Protein AF-A0A967HDN0-F1 (afdb_monomer_lite)

Sequence (92 aa):
LLFFGIRSKCGECHIVRGFANEMFSDFEPHVLGVPQIVPTEGIQPFDGPGADEDYGLEQQTGLEEDRYKFRTQPLRNAAYQPSYMHDGAYPC

Structure (mmCIF, N/CA/C/O backbone):
data_AF-A0A967HDN0-F1
#
_entry.id   AF-A0A967HDN0-F1
#
loop_
_atom_site.group_PDB
_atom_site.id
_atom_site.type_symbol
_atom_site.label_atom_id
_atom_site.label_alt_id
_atom_site.label_comp_id
_atom_site.label_asym_id
_atom_site.label_entity_id
_atom_site.label_seq_id
_atom_site.pdbx_PDB_ins_code
_atom_site.Cartn_x
_atom_site.Cartn_y
_atom_site.Cartn_z
_atom_site.occupancy
_atom_site.B_iso_or_equiv
_atom_site.auth_seq_id
_atom_site.auth_comp_id
_atom_site.auth_asym_id
_atom_site.auth_atom_id
_atom_site.pdbx_PDB_model_num
ATOM 1 N N . LEU A 1 1 ? 7.221 9.376 -20.166 1.00 75.06 1 LEU A N 1
ATOM 2 C CA . LEU A 1 1 ? 7.361 8.638 -18.892 1.00 75.06 1 LEU A CA 1
ATOM 3 C C . LEU A 1 1 ? 5.975 8.357 -18.334 1.00 75.06 1 LEU A C 1
ATOM 5 O O . LEU A 1 1 ? 5.244 9.313 -18.122 1.00 75.06 1 LEU A O 1
ATOM 9 N N . LEU A 1 2 ? 5.608 7.086 -18.141 1.00 93.56 2 LEU A N 1
ATOM 10 C CA . LEU A 1 2 ? 4.312 6.717 -17.555 1.00 93.56 2 LEU A CA 1
ATOM 11 C C . LEU A 1 2 ? 4.338 6.878 -16.033 1.00 93.56 2 LEU A C 1
ATOM 13 O O . LEU A 1 2 ? 3.566 7.661 -15.516 1.00 93.56 2 LEU A O 1
ATOM 17 N N . PHE A 1 3 ? 5.296 6.254 -15.344 1.00 95.25 3 PHE A N 1
ATOM 18 C CA . PHE A 1 3 ? 5.363 6.193 -13.876 1.00 95.25 3 PHE A CA 1
ATOM 19 C C . PHE A 1 3 ? 5.213 7.550 -13.153 1.00 95.25 3 PHE A C 1
ATOM 21 O O . PHE A 1 3 ? 4.436 7.670 -12.210 1.00 95.25 3 PHE A O 1
ATOM 28 N N . PHE A 1 4 ? 5.908 8.589 -13.627 1.00 93.38 4 PHE A N 1
ATOM 29 C CA . PHE A 1 4 ? 5.830 9.956 -13.080 1.00 93.38 4 PHE A CA 1
ATOM 30 C C . PHE A 1 4 ? 4.840 10.865 -13.835 1.00 93.38 4 PHE A C 1
ATOM 32 O O . PHE A 1 4 ? 4.882 12.085 -13.707 1.00 93.38 4 PHE A O 1
ATOM 39 N N . GLY A 1 5 ? 3.992 10.294 -14.690 1.00 93.12 5 GLY A N 1
ATOM 40 C CA . GLY A 1 5 ? 3.008 11.022 -15.479 1.00 93.12 5 GLY A CA 1
ATOM 41 C C . GLY A 1 5 ? 1.677 11.188 -14.746 1.00 93.12 5 GLY A C 1
ATOM 42 O O . GLY A 1 5 ? 1.238 10.311 -14.006 1.00 93.12 5 GLY A O 1
ATOM 43 N N . ILE A 1 6 ? 0.972 12.281 -15.048 1.00 91.00 6 ILE A N 1
ATOM 44 C CA . ILE A 1 6 ? -0.316 12.643 -14.424 1.00 91.00 6 ILE A CA 1
ATOM 45 C C . ILE A 1 6 ? -1.452 11.634 -14.661 1.00 91.00 6 ILE A C 1
ATOM 47 O O . ILE A 1 6 ? -2.480 11.698 -13.997 1.00 91.00 6 ILE A O 1
ATOM 51 N N . ARG A 1 7 ? -1.303 10.736 -15.647 1.00 92.56 7 ARG A N 1
ATOM 52 C CA . ARG A 1 7 ? -2.341 9.759 -16.004 1.00 92.56 7 ARG A CA 1
ATOM 53 C C . ARG A 1 7 ? -2.318 8.526 -15.109 1.00 92.56 7 ARG A C 1
ATOM 55 O O . ARG A 1 7 ? -3.381 8.069 -14.720 1.00 92.56 7 ARG A O 1
ATOM 62 N N . SER A 1 8 ? -1.137 7.979 -14.820 1.00 92.81 8 SER A N 1
ATOM 63 C CA . SER A 1 8 ? -1.013 6.756 -14.015 1.00 92.81 8 SER A CA 1
ATOM 64 C C . SER A 1 8 ? -0.755 7.033 -12.539 1.00 92.81 8 SER A C 1
ATOM 66 O O . SER A 1 8 ? -0.975 6.140 -11.733 1.00 92.81 8 SER A O 1
ATOM 68 N N . LYS A 1 9 ? -0.288 8.241 -12.184 1.00 94.62 9 LYS A N 1
ATOM 69 C CA . LYS A 1 9 ? -0.166 8.730 -10.799 1.00 94.62 9 LYS A CA 1
ATOM 70 C C . LYS A 1 9 ? 0.698 7.887 -9.848 1.00 94.62 9 LYS A C 1
ATOM 72 O O . LYS A 1 9 ? 0.740 8.161 -8.658 1.00 94.62 9 LYS A O 1
ATOM 77 N N . CYS A 1 10 ? 1.455 6.913 -10.354 1.00 96.75 10 CYS A N 1
ATOM 78 C CA . CYS A 1 10 ? 2.277 6.015 -9.534 1.00 96.75 10 CYS A CA 1
ATOM 79 C C . CYS A 1 10 ? 3.253 6.799 -8.640 1.00 96.75 10 CYS A C 1
ATOM 81 O O . CYS A 1 10 ? 3.420 6.490 -7.464 1.00 96.75 10 CYS A O 1
ATOM 83 N N . GLY A 1 11 ? 3.861 7.848 -9.201 1.00 95.88 11 GLY A N 1
ATOM 84 C CA . GLY A 1 11 ? 4.788 8.731 -8.498 1.00 95.88 11 GLY A CA 1
ATOM 85 C C . GLY A 1 11 ? 4.162 9.716 -7.503 1.00 95.88 11 GLY A C 1
ATOM 86 O O . GLY A 1 11 ? 4.908 10.544 -6.988 1.00 95.88 11 GLY A O 1
ATOM 87 N N . GLU A 1 12 ? 2.847 9.678 -7.252 1.00 95.56 12 GLU A N 1
ATOM 88 C CA . GLU A 1 12 ? 2.224 10.449 -6.162 1.00 95.56 12 GLU A CA 1
ATOM 89 C C . GLU A 1 12 ? 2.574 9.839 -4.793 1.00 95.56 12 GLU A C 1
ATOM 91 O O . GLU A 1 12 ? 2.952 10.588 -3.897 1.00 95.56 12 GLU A O 1
ATOM 96 N N . CYS A 1 13 ? 2.578 8.502 -4.678 1.00 97.38 13 CYS A N 1
ATOM 97 C CA . CYS A 1 13 ? 2.945 7.784 -3.445 1.00 97.38 13 CYS A CA 1
ATOM 98 C C . CYS A 1 13 ? 4.288 7.046 -3.575 1.00 97.38 13 CYS A C 1
ATOM 100 O O . CYS A 1 13 ? 5.098 7.021 -2.653 1.00 97.38 13 CYS A O 1
ATOM 102 N N . HIS A 1 14 ? 4.614 6.486 -4.746 1.00 97.81 14 HIS A N 1
ATOM 103 C CA . HIS A 1 14 ? 5.904 5.819 -4.971 1.00 97.81 14 HIS A CA 1
ATOM 104 C C . HIS A 1 14 ? 6.998 6.815 -5.370 1.00 97.81 14 HIS A C 1
ATOM 106 O O . HIS A 1 14 ? 7.555 6.779 -6.472 1.00 97.81 14 HIS A O 1
ATOM 112 N N . ILE A 1 15 ? 7.300 7.739 -4.461 1.00 97.06 15 ILE A N 1
ATOM 113 C CA . ILE A 1 15 ? 8.242 8.831 -4.701 1.00 97.06 15 ILE A CA 1
ATOM 114 C C . ILE A 1 15 ? 9.703 8.363 -4.612 1.00 97.06 15 ILE A C 1
ATOM 116 O O . ILE A 1 15 ? 10.049 7.395 -3.936 1.00 97.06 15 ILE A O 1
ATOM 120 N N . VAL A 1 16 ? 10.585 9.090 -5.299 1.00 96.44 16 VAL A N 1
ATOM 121 C CA . VAL A 1 16 ? 12.036 8.820 -5.344 1.00 96.44 16 VAL A CA 1
ATOM 122 C C . VAL A 1 16 ? 12.880 9.968 -4.783 1.00 96.44 16 VAL A C 1
ATOM 124 O O . VAL A 1 16 ? 14.097 9.961 -4.908 1.00 96.44 16 VAL A O 1
ATOM 127 N N . ARG A 1 17 ? 12.243 10.971 -4.172 1.00 95.00 17 ARG A N 1
ATOM 128 C CA . ARG A 1 17 ? 12.861 12.240 -3.757 1.00 95.00 17 ARG A CA 1
ATOM 129 C C . ARG A 1 17 ? 12.876 12.408 -2.239 1.00 95.00 17 ARG A C 1
ATOM 131 O O . ARG A 1 17 ? 12.043 11.837 -1.543 1.00 95.00 17 ARG A O 1
ATOM 138 N N . GLY A 1 18 ? 13.760 13.271 -1.741 1.00 94.69 18 GLY A N 1
ATOM 139 C CA . GLY A 1 18 ? 13.824 13.608 -0.317 1.00 94.69 18 GLY A CA 1
ATOM 140 C C . GLY A 1 18 ? 14.160 12.391 0.544 1.00 94.69 18 GLY A C 1
ATOM 141 O O . GLY A 1 18 ? 15.030 11.601 0.182 1.00 94.69 18 GLY A O 1
ATOM 142 N N . PHE A 1 19 ? 13.448 12.225 1.661 1.00 94.62 19 PHE A N 1
ATOM 143 C CA . PHE A 1 19 ? 13.652 11.111 2.595 1.00 94.62 19 PHE A CA 1
ATOM 144 C C . PHE A 1 19 ? 13.415 9.733 1.963 1.00 94.62 19 PHE A C 1
ATOM 146 O O . PHE A 1 19 ? 13.957 8.743 2.445 1.00 94.62 19 PHE A O 1
ATOM 153 N N . ALA A 1 20 ? 12.656 9.670 0.863 1.00 94.62 20 ALA A N 1
ATOM 154 C CA . ALA A 1 20 ? 12.422 8.424 0.156 1.00 94.62 20 ALA A CA 1
ATOM 155 C C . ALA A 1 20 ? 13.693 7.857 -0.478 1.00 94.62 20 ALA A C 1
ATOM 157 O O . ALA A 1 20 ? 13.727 6.661 -0.729 1.00 94.62 20 ALA A O 1
ATOM 158 N N . ASN A 1 21 ? 14.713 8.684 -0.751 1.00 94.19 21 ASN A N 1
ATOM 159 C CA . ASN A 1 21 ? 16.023 8.266 -1.264 1.00 94.19 21 ASN A CA 1
ATOM 160 C C . ASN A 1 21 ? 15.933 7.168 -2.346 1.00 94.19 21 ASN A C 1
ATOM 162 O O . ASN A 1 21 ? 16.507 6.087 -2.218 1.00 94.19 21 ASN A O 1
ATOM 166 N N . GLU A 1 22 ? 15.121 7.420 -3.380 1.00 94.81 22 GLU A N 1
ATOM 167 C CA . GLU A 1 22 ? 14.902 6.500 -4.505 1.00 94.81 22 GLU A CA 1
ATOM 168 C C . GLU A 1 22 ? 14.362 5.111 -4.112 1.00 94.81 22 GLU A C 1
ATOM 170 O O . GLU A 1 22 ? 14.547 4.136 -4.841 1.00 94.81 22 GL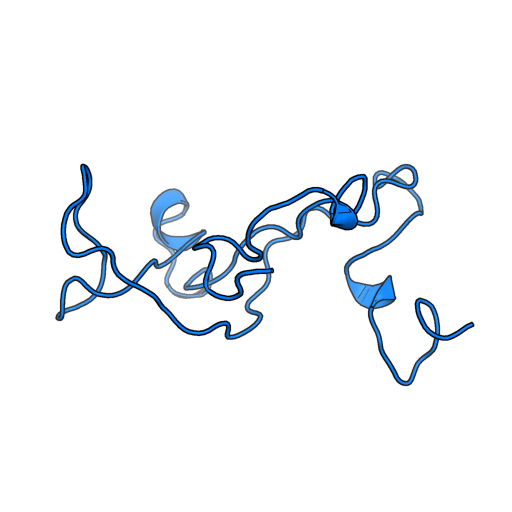U A O 1
ATOM 175 N N . MET A 1 23 ? 13.681 4.983 -2.975 1.00 97.19 23 MET A N 1
ATOM 176 C CA . MET A 1 23 ? 13.061 3.730 -2.527 1.00 97.19 23 MET A CA 1
ATOM 177 C C . MET A 1 23 ? 11.706 3.454 -3.183 1.00 97.19 23 MET A C 1
ATOM 179 O O . MET A 1 23 ? 11.175 2.359 -3.010 1.00 97.19 23 MET A O 1
ATOM 183 N N . PHE A 1 24 ? 11.172 4.392 -3.976 1.00 98.06 24 PHE A N 1
ATOM 184 C CA . PHE A 1 24 ? 9.856 4.274 -4.616 1.00 98.06 24 PHE A CA 1
ATOM 185 C C . PHE A 1 24 ? 8.748 4.055 -3.578 1.00 98.06 24 PHE A C 1
ATOM 187 O O . PHE A 1 24 ? 7.941 3.138 -3.698 1.00 98.06 24 PHE A O 1
ATOM 194 N N . SER A 1 25 ? 8.751 4.869 -2.526 1.00 98.19 25 SER A N 1
ATOM 195 C CA . SER A 1 25 ? 7.759 4.854 -1.453 1.00 98.19 25 SER A CA 1
ATOM 196 C C . SER A 1 25 ? 7.857 6.158 -0.665 1.00 98.19 25 SER A C 1
ATOM 198 O O . SER A 1 25 ? 8.955 6.610 -0.345 1.00 98.19 25 SER A O 1
ATOM 200 N N . ASP A 1 26 ? 6.712 6.754 -0.364 1.00 97.69 26 ASP A N 1
ATOM 201 C CA . ASP A 1 26 ? 6.549 7.846 0.596 1.00 97.69 26 ASP A CA 1
ATOM 202 C C . ASP A 1 26 ? 6.537 7.348 2.047 1.00 97.69 26 ASP A C 1
ATOM 204 O O . ASP A 1 26 ? 6.588 8.148 2.969 1.00 97.69 26 ASP A O 1
ATOM 208 N N . PHE A 1 27 ? 6.512 6.030 2.258 1.00 97.38 27 PHE A N 1
ATOM 209 C CA . PHE A 1 27 ? 6.376 5.386 3.562 1.00 97.38 27 PHE A CA 1
ATOM 210 C C . PHE A 1 27 ? 5.130 5.825 4.346 1.00 97.38 27 PHE A C 1
ATOM 212 O O . PHE A 1 27 ? 5.059 5.583 5.552 1.00 97.38 27 PHE A O 1
ATOM 219 N N . GLU A 1 28 ? 4.137 6.400 3.670 1.00 97.50 28 GLU A N 1
ATOM 220 C CA . GLU A 1 28 ? 2.884 6.843 4.272 1.00 97.50 28 GLU A CA 1
ATOM 221 C C . GLU A 1 28 ? 1.809 5.748 4.171 1.00 97.50 28 GLU A C 1
ATOM 223 O O . GLU A 1 28 ? 1.878 4.875 3.295 1.00 97.50 28 GLU A O 1
ATOM 228 N N . PRO A 1 29 ? 0.844 5.727 5.105 1.00 98.19 29 PRO A N 1
ATOM 229 C CA . PRO A 1 29 ? -0.244 4.762 5.114 1.00 98.19 29 PRO A CA 1
ATOM 230 C C . PRO A 1 29 ? -1.403 5.233 4.216 1.00 98.19 29 PRO A C 1
ATOM 232 O O . PRO A 1 29 ? -1.915 6.339 4.381 1.00 98.19 29 PRO A O 1
ATOM 235 N N . HIS A 1 30 ? -1.853 4.380 3.291 1.00 98.06 30 HIS A N 1
ATOM 236 C CA . HIS A 1 30 ? -2.922 4.695 2.331 1.00 98.06 30 HIS A CA 1
ATOM 237 C C . HIS A 1 30 ? -3.949 3.568 2.219 1.00 98.06 30 HIS A C 1
ATOM 239 O O . HIS A 1 30 ? -3.615 2.397 2.403 1.00 98.06 30 HIS A O 1
ATOM 245 N N . VAL A 1 31 ? -5.184 3.918 1.847 1.00 97.81 31 VAL A N 1
ATOM 246 C CA . VAL A 1 31 ? -6.237 2.953 1.492 1.00 97.81 31 VAL A CA 1
ATOM 247 C C . VAL A 1 31 ? -6.252 2.765 -0.025 1.00 97.81 31 VAL A C 1
ATOM 249 O O . VAL A 1 31 ? -6.667 3.661 -0.760 1.00 97.81 31 VAL A O 1
ATOM 252 N N . LEU A 1 32 ? -5.804 1.600 -0.502 1.00 96.06 32 LEU A N 1
ATOM 253 C CA . LEU A 1 32 ? -5.805 1.262 -1.936 1.00 96.06 32 LEU A CA 1
ATOM 254 C C . LEU A 1 32 ? -7.057 0.477 -2.373 1.00 96.06 32 LEU A C 1
ATOM 256 O O . LEU A 1 32 ? -7.359 0.429 -3.562 1.00 96.06 32 LEU A O 1
ATOM 260 N N . GLY A 1 33 ? -7.789 -0.125 -1.426 1.00 95.62 33 GLY A N 1
ATOM 261 C CA . GLY A 1 33 ? -8.997 -0.911 -1.714 1.00 95.62 33 GLY A CA 1
ATOM 262 C C . GLY A 1 33 ? -8.718 -2.253 -2.398 1.00 95.62 33 GLY A C 1
ATOM 263 O O . GLY A 1 33 ? -9.473 -2.666 -3.276 1.00 95.62 33 GLY A O 1
ATOM 264 N N . VAL A 1 34 ? -7.616 -2.915 -2.036 1.00 95.81 34 VAL A N 1
ATOM 265 C CA . VAL A 1 34 ? -7.318 -4.278 -2.507 1.00 95.81 34 VAL A CA 1
ATOM 266 C C . VAL A 1 34 ? -8.334 -5.275 -1.925 1.00 95.81 34 VAL A C 1
ATOM 268 O O . VAL A 1 34 ? -8.849 -5.024 -0.831 1.00 95.81 34 VAL A O 1
ATOM 271 N N . PRO A 1 35 ? -8.659 -6.380 -2.626 1.00 94.56 35 PRO A N 1
ATOM 272 C CA . PRO A 1 35 ? -9.554 -7.405 -2.094 1.00 94.56 35 PRO A CA 1
ATOM 273 C C . PRO A 1 35 ? -9.041 -7.921 -0.754 1.00 94.56 35 PRO A C 1
ATOM 275 O O . PRO A 1 35 ? -7.864 -8.226 -0.661 1.00 94.56 35 PRO A O 1
ATOM 278 N N . GLN A 1 36 ? -9.913 -8.047 0.243 1.00 91.12 36 GLN A N 1
ATOM 279 C CA . GLN A 1 36 ? -9.565 -8.712 1.496 1.00 91.12 36 GLN A CA 1
ATOM 280 C C . GLN A 1 36 ? -9.556 -10.223 1.264 1.00 91.12 36 GLN A C 1
ATOM 282 O O . GLN A 1 36 ? -10.549 -10.787 0.792 1.00 91.12 36 GLN A O 1
ATOM 287 N N . ILE A 1 37 ? -8.439 -10.877 1.576 1.00 89.62 37 ILE A N 1
ATOM 288 C CA . ILE A 1 37 ? -8.364 -12.336 1.624 1.00 89.62 37 ILE A CA 1
ATOM 289 C C . ILE A 1 37 ? -8.058 -12.798 3.039 1.00 89.62 37 ILE A C 1
ATOM 291 O O . ILE A 1 37 ? -7.172 -12.282 3.713 1.00 89.62 37 ILE A O 1
ATOM 295 N N . VAL A 1 38 ? -8.802 -13.810 3.471 1.00 85.81 38 VAL A N 1
ATOM 296 C CA . VAL A 1 38 ? -8.722 -14.343 4.827 1.00 85.81 38 VAL A CA 1
ATOM 297 C C . VAL A 1 38 ? -8.310 -15.802 4.716 1.00 85.81 38 VAL A C 1
ATOM 299 O O . VAL A 1 38 ? -9.032 -16.599 4.105 1.00 85.81 38 VAL A O 1
ATOM 302 N N . PRO A 1 39 ? -7.136 -16.182 5.239 1.00 80.88 39 PRO A N 1
ATOM 303 C CA . PRO A 1 39 ? -6.726 -17.568 5.269 1.00 80.88 39 PRO A CA 1
ATOM 304 C C . PRO A 1 39 ? -7.648 -18.359 6.199 1.00 80.88 39 PRO A C 1
ATOM 306 O O . PRO A 1 39 ? -8.071 -17.891 7.253 1.00 80.88 39 PRO A O 1
ATOM 309 N N . THR A 1 40 ? -7.929 -19.603 5.820 1.00 77.88 40 THR A N 1
ATOM 310 C CA . THR A 1 40 ? -8.763 -20.512 6.620 1.00 77.88 40 THR A CA 1
ATOM 311 C C . THR A 1 40 ? -8.095 -20.942 7.926 1.00 77.88 40 THR A C 1
ATOM 313 O O . THR A 1 40 ? -8.771 -21.454 8.812 1.00 77.88 40 THR A O 1
ATOM 316 N N . GLU A 1 41 ? -6.779 -20.750 8.045 1.00 74.19 41 GLU A N 1
ATOM 317 C CA . GLU A 1 41 ? -6.002 -20.986 9.259 1.00 74.19 41 GLU A CA 1
ATOM 318 C C . GLU A 1 41 ? -5.050 -19.809 9.507 1.00 74.19 41 GLU A C 1
ATOM 320 O O . GLU A 1 41 ? -4.392 -19.324 8.587 1.00 74.19 41 GLU A O 1
ATOM 325 N N . GLY A 1 42 ? -4.958 -19.353 10.757 1.00 71.12 42 GLY A N 1
ATOM 326 C CA . GLY A 1 42 ? -4.144 -18.203 11.139 1.00 71.12 42 GLY A CA 1
ATOM 327 C C . GLY A 1 42 ? -3.796 -18.212 12.625 1.00 71.12 42 GLY A C 1
ATOM 328 O O . GLY A 1 42 ? -4.430 -18.893 13.427 1.00 71.12 42 GLY A O 1
ATOM 329 N N . ILE A 1 43 ? -2.750 -17.467 12.987 1.00 73.75 43 ILE A N 1
ATOM 330 C CA . ILE A 1 43 ? -2.254 -17.358 14.373 1.00 73.75 43 ILE A CA 1
ATOM 331 C C . ILE A 1 43 ? -2.915 -16.189 15.121 1.00 73.75 43 ILE A C 1
ATOM 333 O O . ILE A 1 43 ? -2.817 -16.103 16.342 1.00 73.75 43 ILE A O 1
ATOM 337 N N . GLN A 1 44 ? -3.565 -15.283 14.388 1.00 78.38 44 GLN A N 1
ATOM 338 C CA . GLN A 1 44 ? -4.293 -14.134 14.914 1.00 78.38 44 GLN A CA 1
ATOM 339 C C . GLN A 1 44 ? -5.703 -14.113 14.317 1.00 78.38 44 GLN A C 1
ATOM 341 O O . GLN A 1 44 ? -5.852 -14.454 13.139 1.00 78.38 44 GLN A O 1
ATOM 346 N N . PRO A 1 45 ? -6.728 -13.753 15.108 1.00 83.44 45 PRO A N 1
ATOM 347 C CA . PRO A 1 45 ? -8.051 -13.490 14.567 1.00 83.44 45 PRO A CA 1
ATOM 348 C C . PRO A 1 45 ? -8.002 -12.242 13.682 1.00 83.44 45 PRO A C 1
ATOM 350 O O . PRO A 1 45 ? -7.317 -11.275 14.011 1.00 83.44 45 PRO A O 1
ATOM 353 N N . PHE A 1 46 ? -8.735 -12.284 12.575 1.00 91.25 46 PHE A N 1
ATOM 354 C CA . PHE A 1 46 ? -9.015 -11.103 11.767 1.00 91.25 46 PHE A CA 1
ATOM 355 C C . PHE A 1 46 ? -10.052 -10.223 12.478 1.00 91.25 46 PHE A C 1
ATOM 357 O O . PHE A 1 46 ? -10.797 -10.684 13.351 1.00 91.25 46 PHE A O 1
ATOM 364 N N . ASP A 1 47 ? -10.073 -8.951 12.110 1.00 92.62 47 ASP A N 1
ATOM 365 C CA . ASP A 1 47 ? -10.987 -7.944 12.618 1.00 92.62 47 ASP A CA 1
ATOM 366 C C . ASP A 1 47 ? -12.385 -8.070 11.991 1.00 92.62 47 ASP A C 1
ATOM 368 O O . ASP A 1 47 ? -12.669 -8.931 11.154 1.00 92.62 47 ASP A O 1
ATOM 372 N N . GLY A 1 48 ? -13.273 -7.167 12.405 1.00 91.62 48 GLY A N 1
ATOM 373 C CA . GLY A 1 48 ? -14.624 -7.077 11.872 1.00 91.62 48 GLY A CA 1
ATOM 374 C C . GLY A 1 48 ? -15.614 -8.039 12.535 1.00 91.62 48 GLY A C 1
ATOM 375 O O . GLY A 1 48 ? -15.230 -9.003 13.202 1.00 91.62 48 GLY A O 1
ATOM 376 N N . PRO A 1 49 ? -16.929 -7.803 12.379 1.00 91.06 49 PRO A N 1
ATOM 377 C CA . PRO A 1 49 ? -17.957 -8.705 12.901 1.00 91.06 49 PRO A CA 1
ATOM 378 C C . PRO A 1 49 ? -17.879 -10.125 12.320 1.00 91.06 49 PRO A C 1
ATOM 380 O O . PRO A 1 49 ? -18.338 -11.067 12.966 1.00 91.06 49 PRO A O 1
ATOM 383 N N . GLY A 1 50 ? -17.340 -10.264 11.103 1.00 89.62 50 GLY A N 1
ATOM 384 C CA . GLY A 1 50 ? -17.156 -11.537 10.407 1.00 89.62 50 GLY A CA 1
ATOM 385 C C . GLY A 1 50 ? -15.842 -12.252 10.725 1.00 89.62 50 GLY A C 1
ATOM 386 O O . GLY A 1 50 ? -15.701 -13.409 10.332 1.00 89.62 50 GLY A O 1
ATOM 387 N N . ALA A 1 51 ? -14.924 -11.607 11.461 1.00 90.31 51 ALA A N 1
ATOM 388 C CA . ALA A 1 51 ? -13.539 -12.053 11.622 1.00 90.31 51 ALA A CA 1
ATOM 389 C C . ALA A 1 51 ? -12.878 -12.335 10.260 1.00 90.31 51 ALA A C 1
ATOM 391 O O . ALA A 1 51 ? -12.277 -13.391 10.048 1.00 90.31 51 ALA A O 1
ATOM 392 N N . ASP A 1 52 ? -13.060 -11.402 9.325 1.00 91.06 52 ASP A N 1
ATOM 393 C CA . ASP A 1 52 ? -12.684 -11.522 7.919 1.00 91.06 52 ASP A CA 1
ATOM 394 C C . ASP A 1 52 ? -12.036 -10.249 7.340 1.00 91.06 52 ASP A C 1
ATOM 396 O O . ASP A 1 52 ? -11.914 -10.099 6.124 1.00 91.06 52 ASP A O 1
ATOM 400 N N . GLU A 1 53 ? -11.582 -9.341 8.205 1.00 93.56 53 GLU A N 1
ATOM 401 C CA . GLU A 1 53 ? -11.000 -8.056 7.815 1.00 93.56 53 GLU A CA 1
ATOM 402 C C . GLU A 1 53 ? -9.617 -7.839 8.441 1.00 93.56 53 GLU A C 1
ATOM 404 O O . GLU A 1 53 ? -9.376 -8.225 9.580 1.00 93.56 53 GLU A O 1
ATOM 409 N N . ASP A 1 54 ? -8.698 -7.200 7.721 1.00 94.25 54 ASP A N 1
ATOM 410 C CA . ASP A 1 54 ? -7.478 -6.630 8.301 1.00 94.25 54 ASP A CA 1
ATOM 411 C C . ASP A 1 54 ? -7.640 -5.105 8.372 1.00 94.25 54 ASP A C 1
ATOM 413 O O . ASP A 1 54 ? -7.591 -4.409 7.351 1.00 94.25 54 ASP A O 1
ATOM 417 N N . TYR A 1 55 ? -7.859 -4.559 9.574 1.00 96.06 55 TYR A N 1
ATOM 418 C CA . TYR A 1 55 ? -8.016 -3.113 9.753 1.00 96.06 55 TYR A CA 1
ATOM 419 C C . TYR A 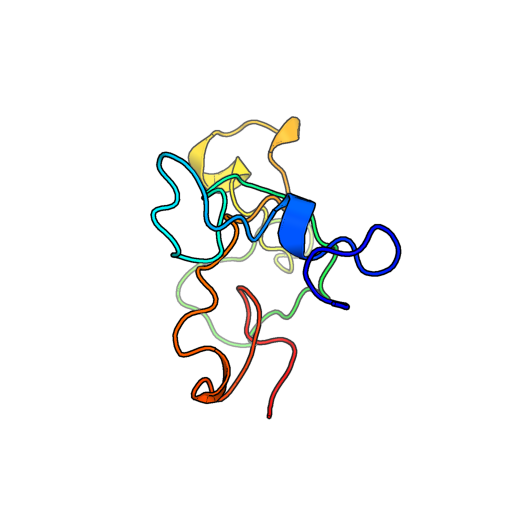1 55 ? -6.715 -2.320 9.533 1.00 96.06 55 TYR A C 1
ATOM 421 O O . TYR A 1 55 ? -6.756 -1.086 9.484 1.00 96.06 55 TYR A O 1
ATOM 429 N N . GLY A 1 56 ? -5.568 -2.977 9.344 1.00 95.81 56 GLY A N 1
ATOM 430 C CA . GLY A 1 56 ? -4.306 -2.326 9.013 1.00 95.81 56 GLY A CA 1
ATOM 431 C C . GLY A 1 56 ? -3.821 -1.395 10.124 1.00 95.81 56 GLY A C 1
ATOM 432 O O . GLY A 1 56 ? -3.685 -1.798 11.279 1.00 95.81 56 GLY A O 1
ATOM 433 N N . LEU A 1 57 ? -3.528 -0.133 9.792 1.00 97.94 57 LEU A N 1
ATOM 434 C CA . LEU A 1 57 ? -2.969 0.832 10.749 1.00 97.94 57 LEU A CA 1
ATOM 435 C C . LEU A 1 57 ? -3.847 1.050 11.998 1.00 97.94 57 LEU A C 1
ATOM 437 O O . LEU A 1 57 ? -3.296 1.267 13.079 1.00 97.94 57 LEU A O 1
ATOM 441 N N . GLU A 1 58 ? -5.174 0.933 11.893 1.00 98.00 58 GLU A N 1
ATOM 442 C CA . GLU A 1 58 ? -6.075 1.044 13.053 1.00 98.00 58 GLU A CA 1
ATOM 443 C C . GLU A 1 58 ? -5.741 0.026 14.153 1.00 98.00 58 GLU A C 1
ATOM 445 O O . GLU A 1 58 ? -5.860 0.358 15.329 1.00 98.00 58 GLU A O 1
ATOM 450 N N . GLN A 1 59 ? -5.237 -1.171 13.830 1.00 94.94 59 GLN A N 1
ATOM 451 C CA . GLN A 1 59 ? -4.825 -2.150 14.849 1.00 94.94 59 GLN A CA 1
ATOM 452 C C . GLN A 1 59 ? -3.713 -1.612 15.766 1.00 94.94 59 GLN A C 1
ATOM 454 O O . GLN A 1 59 ? -3.554 -2.063 16.901 1.00 94.94 59 GLN A O 1
ATOM 459 N N . GLN A 1 60 ? -2.923 -0.653 15.275 1.00 95.88 60 GLN A N 1
ATOM 460 C CA . GLN A 1 60 ? -1.837 -0.021 16.021 1.00 95.88 60 GLN A CA 1
ATOM 461 C C . GLN A 1 60 ? -2.280 1.272 16.706 1.00 95.88 60 GLN A C 1
ATOM 463 O O . GLN A 1 60 ? -1.824 1.559 17.814 1.00 95.88 60 GLN A O 1
ATOM 468 N N . THR A 1 61 ? -3.126 2.071 16.052 1.00 97.81 61 THR A N 1
ATOM 469 C CA . THR A 1 61 ? -3.518 3.401 16.544 1.00 97.81 61 THR A CA 1
ATOM 470 C C . THR A 1 61 ? -4.794 3.381 17.383 1.00 97.81 61 THR A C 1
ATOM 472 O O . THR A 1 61 ? -4.967 4.234 18.251 1.00 97.81 61 THR A O 1
ATOM 475 N N . GLY A 1 62 ? -5.679 2.412 17.148 1.00 97.06 62 GLY A N 1
ATOM 476 C CA . GLY A 1 62 ? -7.026 2.342 17.710 1.00 97.06 62 GLY A CA 1
ATOM 477 C C . GLY A 1 62 ? -7.991 3.388 17.141 1.00 97.06 62 GLY A C 1
ATOM 478 O O . GLY A 1 62 ? -9.057 3.597 17.719 1.00 97.06 62 GLY A O 1
ATOM 479 N N . LEU A 1 63 ? -7.616 4.082 16.060 1.00 98.31 63 LEU A N 1
ATOM 480 C CA . LEU A 1 63 ? -8.417 5.138 15.448 1.00 98.31 63 LEU A CA 1
ATOM 481 C C . LEU A 1 63 ? -9.112 4.622 14.185 1.00 98.31 63 LEU A C 1
ATOM 483 O O . LEU A 1 63 ? -8.455 4.204 13.236 1.00 98.31 63 LEU A O 1
ATOM 487 N N . GLU A 1 64 ? -10.440 4.730 14.139 1.00 97.75 64 GLU A N 1
ATOM 488 C CA . GLU A 1 64 ? -11.253 4.290 12.992 1.00 97.75 64 GLU A CA 1
ATOM 489 C C . GLU A 1 64 ? -10.878 5.017 11.685 1.00 97.75 64 GLU A C 1
ATOM 491 O O . GLU A 1 64 ? -10.982 4.465 10.594 1.00 97.75 64 GLU A O 1
ATOM 496 N N . GLU A 1 65 ? -10.369 6.249 11.767 1.00 98.00 65 GLU A N 1
ATOM 497 C CA . GLU A 1 65 ? -9.896 7.004 10.598 1.00 98.00 65 GLU A CA 1
ATOM 498 C C . GLU A 1 65 ? -8.642 6.413 9.934 1.00 98.00 65 GLU A C 1
ATOM 500 O O . GLU A 1 65 ? -8.305 6.812 8.816 1.00 98.00 65 GLU A O 1
ATOM 505 N N . ASP A 1 66 ? -7.950 5.484 10.600 1.00 98.44 66 ASP A N 1
ATOM 506 C CA . ASP A 1 66 ? -6.791 4.754 10.082 1.00 98.44 66 ASP A CA 1
ATOM 507 C C . ASP A 1 66 ? -7.134 3.385 9.492 1.00 98.44 66 ASP A C 1
ATOM 509 O O . ASP A 1 66 ? -6.246 2.703 8.965 1.00 98.44 66 ASP A O 1
ATOM 513 N N . ARG A 1 67 ? -8.413 3.003 9.523 1.00 97.88 67 ARG A N 1
ATOM 514 C CA . ARG A 1 67 ? -8.876 1.714 9.022 1.00 97.88 67 ARG A CA 1
ATOM 515 C C . ARG A 1 67 ? -8.463 1.477 7.573 1.00 97.88 67 ARG A C 1
ATOM 517 O O . ARG A 1 67 ? -8.607 2.346 6.711 1.00 97.88 67 ARG A O 1
ATOM 524 N N . TYR A 1 68 ? -7.969 0.270 7.311 1.00 97.44 68 TYR A N 1
ATOM 525 C CA . TYR A 1 68 ? -7.514 -0.227 6.007 1.00 97.44 68 TYR A CA 1
ATOM 526 C C . TYR A 1 68 ? -6.354 0.556 5.386 1.00 97.44 68 TYR A C 1
ATOM 528 O O . TYR A 1 68 ? -6.066 0.397 4.193 1.00 97.44 68 TYR A O 1
ATOM 536 N N . LYS A 1 69 ? -5.681 1.421 6.155 1.00 98.38 69 LYS A N 1
ATOM 537 C CA . LYS A 1 69 ? -4.463 2.057 5.671 1.00 98.38 69 LYS A CA 1
ATOM 538 C C . LYS A 1 69 ? -3.286 1.113 5.851 1.00 98.38 69 LYS A C 1
ATOM 540 O O . LYS A 1 69 ? -3.000 0.654 6.956 1.00 98.38 69 LYS A O 1
ATOM 545 N N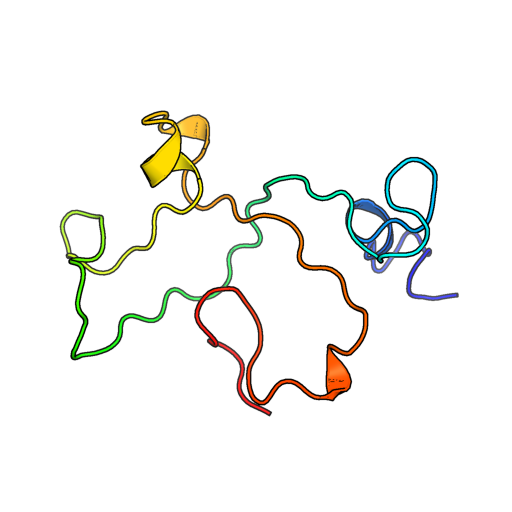 . PHE A 1 70 ? -2.539 0.918 4.772 1.00 98.12 70 PHE A N 1
ATOM 546 C CA . PHE A 1 70 ? -1.286 0.174 4.780 1.00 98.12 70 PHE A CA 1
ATOM 547 C C . PHE A 1 70 ? -0.170 1.047 4.232 1.00 98.12 70 PHE A C 1
ATOM 549 O O . PHE A 1 70 ? -0.366 1.846 3.316 1.00 98.12 70 PHE A O 1
ATOM 556 N N . ARG A 1 71 ? 1.023 0.899 4.805 1.00 97.88 71 ARG A N 1
ATOM 557 C CA . ARG A 1 71 ? 2.197 1.662 4.384 1.00 97.88 71 ARG A CA 1
ATOM 558 C C . ARG A 1 71 ? 2.553 1.346 2.931 1.00 97.88 71 ARG A C 1
ATOM 560 O O . ARG A 1 71 ? 2.714 0.175 2.585 1.00 97.88 71 ARG A O 1
ATOM 567 N N . THR A 1 72 ? 2.813 2.371 2.118 1.00 98.06 72 THR A N 1
ATOM 568 C CA . THR A 1 72 ? 3.357 2.200 0.763 1.00 98.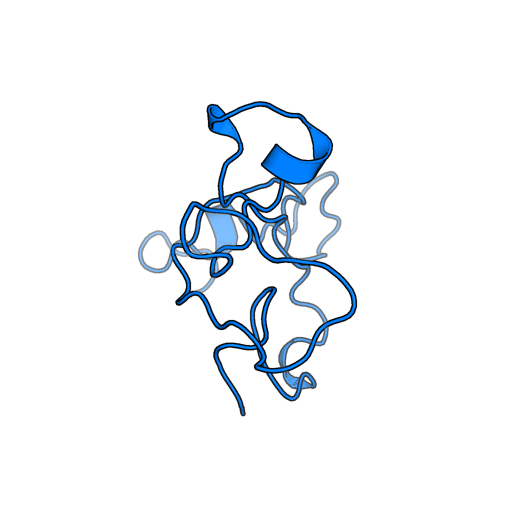06 72 THR A CA 1
ATOM 569 C C . THR A 1 72 ? 4.635 1.357 0.802 1.00 98.06 72 THR A C 1
ATOM 571 O O . THR A 1 72 ? 5.659 1.754 1.373 1.00 98.06 72 THR A O 1
ATOM 574 N N . GLN A 1 73 ? 4.618 0.175 0.192 1.00 97.19 73 GLN A N 1
ATOM 575 C CA . GLN A 1 73 ? 5.806 -0.676 0.110 1.00 97.19 73 GLN A CA 1
ATOM 576 C C . GLN A 1 73 ? 6.827 -0.123 -0.908 1.00 97.19 73 GLN A C 1
ATOM 578 O O . GLN A 1 73 ? 6.433 0.309 -1.994 1.00 97.19 73 GLN A O 1
ATOM 583 N N . PRO A 1 74 ? 8.139 -0.128 -0.598 1.00 97.56 74 PRO A N 1
ATOM 584 C CA . PRO A 1 74 ? 9.183 0.138 -1.585 1.00 97.56 74 PRO A CA 1
ATOM 585 C C . PRO A 1 74 ? 9.094 -0.822 -2.777 1.00 97.56 74 PRO A C 1
ATOM 587 O O . PRO A 1 74 ? 8.949 -2.025 -2.586 1.00 97.56 74 PRO A O 1
ATOM 590 N N . LEU A 1 75 ? 9.242 -0.312 -4.004 1.00 97.88 75 LEU A N 1
ATOM 591 C CA . LEU A 1 75 ? 9.113 -1.133 -5.225 1.00 97.88 75 LEU A CA 1
ATOM 592 C C . LEU A 1 75 ? 10.420 -1.792 -5.688 1.00 97.88 75 LEU A C 1
ATOM 594 O O . LEU A 1 75 ? 10.444 -2.516 -6.688 1.00 97.88 75 LEU A O 1
ATOM 598 N N . ARG A 1 76 ? 11.533 -1.561 -4.985 1.00 96.88 76 ARG A N 1
ATOM 599 C CA . ARG A 1 76 ? 12.791 -2.261 -5.274 1.00 96.88 76 ARG A CA 1
ATOM 600 C C . ARG A 1 76 ? 12.589 -3.762 -5.038 1.00 96.88 76 ARG A C 1
ATOM 602 O O . ARG A 1 76 ? 12.175 -4.162 -3.960 1.00 96.88 76 ARG A O 1
ATOM 609 N N . ASN A 1 77 ? 12.910 -4.571 -6.050 1.00 96.69 77 ASN A N 1
ATOM 610 C CA . ASN A 1 77 ? 12.709 -6.028 -6.100 1.00 96.69 77 ASN A CA 1
ATOM 611 C C . ASN A 1 77 ? 11.253 -6.522 -6.207 1.00 96.69 77 ASN A C 1
ATOM 613 O O . ASN A 1 77 ? 11.042 -7.729 -6.121 1.00 96.69 77 ASN A O 1
ATOM 617 N N . ALA A 1 78 ? 10.269 -5.654 -6.482 1.00 96.12 78 ALA A N 1
ATOM 618 C CA . ALA A 1 78 ? 8.867 -6.075 -6.626 1.00 96.12 78 ALA A CA 1
ATOM 619 C C . ALA A 1 78 ? 8.673 -7.199 -7.671 1.00 96.12 78 ALA A C 1
ATOM 621 O O . ALA A 1 78 ? 7.875 -8.108 -7.481 1.00 96.12 78 ALA A O 1
ATOM 622 N N . ALA A 1 79 ? 9.460 -7.207 -8.750 1.00 96.38 79 ALA A N 1
ATOM 623 C CA . ALA A 1 79 ? 9.379 -8.236 -9.793 1.00 96.38 79 ALA A CA 1
ATOM 624 C C . ALA A 1 79 ? 9.768 -9.663 -9.337 1.00 96.38 79 ALA A C 1
ATOM 626 O O . ALA A 1 79 ? 9.557 -10.605 -10.091 1.00 96.38 79 ALA A O 1
ATOM 627 N N . TYR A 1 80 ? 10.347 -9.832 -8.142 1.00 96.00 80 TYR A N 1
ATOM 628 C CA . TYR A 1 80 ? 10.779 -11.133 -7.611 1.00 96.00 80 TYR A CA 1
ATOM 629 C C . TYR A 1 80 ? 9.858 -11.682 -6.512 1.00 96.00 80 TYR A C 1
ATOM 631 O O . TYR A 1 80 ? 10.183 -12.692 -5.888 1.00 96.00 80 TYR A O 1
ATOM 639 N N . GLN A 1 81 ? 8.735 -11.016 -6.241 1.00 95.12 81 GLN A N 1
ATOM 640 C CA . GLN A 1 81 ? 7.752 -11.476 -5.264 1.00 95.12 81 GLN A CA 1
ATOM 641 C C . GLN A 1 81 ? 6.795 -12.499 -5.912 1.00 95.12 81 GLN A C 1
ATOM 643 O O . GLN A 1 81 ? 6.413 -12.314 -7.067 1.00 95.12 81 GLN A O 1
ATOM 648 N N . PRO A 1 82 ? 6.405 -13.579 -5.208 1.00 96.31 82 PRO A N 1
ATOM 649 C CA . PRO A 1 82 ? 5.454 -14.569 -5.730 1.00 96.31 82 PRO A CA 1
ATOM 650 C C . PRO A 1 82 ? 3.995 -14.085 -5.689 1.00 96.31 82 PRO A C 1
ATOM 652 O O . PRO A 1 82 ? 3.144 -14.627 -6.391 1.00 96.31 82 PRO A O 1
ATOM 655 N N . SER A 1 83 ? 3.707 -13.088 -4.853 1.00 95.94 83 SER A N 1
ATOM 656 C CA . SER A 1 83 ? 2.409 -12.436 -4.719 1.00 95.94 83 SER A CA 1
ATOM 657 C C . SER A 1 83 ? 2.588 -10.969 -4.317 1.00 95.94 83 SER A C 1
ATOM 659 O O . SER A 1 83 ? 3.663 -10.569 -3.861 1.00 95.94 83 SER A O 1
ATOM 661 N N . TYR A 1 84 ? 1.540 -10.163 -4.493 1.00 96.56 84 TYR A N 1
ATOM 662 C CA . TYR A 1 84 ? 1.550 -8.723 -4.228 1.00 96.56 84 TYR A CA 1
ATOM 663 C C . TYR A 1 84 ? 0.482 -8.296 -3.221 1.00 96.56 84 TYR A C 1
ATOM 665 O O . TYR A 1 84 ? -0.537 -8.963 -3.061 1.00 96.56 84 TYR A O 1
ATOM 673 N N . MET A 1 85 ? 0.690 -7.095 -2.666 1.00 96.44 85 MET A N 1
ATOM 674 C CA . MET A 1 85 ? -0.105 -6.446 -1.609 1.00 96.44 85 MET A CA 1
ATOM 675 C C . MET A 1 85 ? 0.132 -7.049 -0.220 1.00 96.44 85 MET A C 1
ATOM 677 O O . MET A 1 85 ? 0.917 -7.982 -0.077 1.00 96.44 85 MET A O 1
ATOM 681 N N . HIS A 1 86 ? -0.462 -6.442 0.813 1.00 94.81 86 HIS A N 1
ATOM 682 C CA . HIS A 1 86 ? -0.225 -6.814 2.216 1.00 94.81 86 HIS A CA 1
ATOM 683 C C . HIS A 1 86 ? -0.617 -8.265 2.539 1.00 94.81 86 HIS A C 1
ATOM 685 O O . HIS A 1 86 ? 0.006 -8.898 3.385 1.00 94.81 86 HIS A O 1
ATOM 691 N N . ASP A 1 87 ? -1.604 -8.780 1.818 1.00 93.31 87 ASP A N 1
ATOM 692 C CA . ASP A 1 87 ? -2.235 -10.079 2.013 1.00 93.31 87 ASP A CA 1
ATOM 693 C C . ASP A 1 87 ? -1.837 -11.108 0.944 1.00 93.31 87 ASP A C 1
ATOM 695 O O . ASP A 1 87 ? -2.059 -12.303 1.115 1.00 93.31 87 ASP A O 1
ATOM 699 N N . GLY A 1 88 ? -1.205 -10.674 -0.152 1.00 94.25 88 GLY A N 1
ATOM 700 C CA . GLY A 1 88 ? -0.859 -11.548 -1.268 1.00 94.25 88 GLY A CA 1
ATOM 701 C C . GLY A 1 88 ? -2.018 -11.819 -2.233 1.00 94.25 88 GLY A C 1
ATOM 702 O O . GLY A 1 88 ? -1.951 -12.806 -2.966 1.00 94.25 88 GLY A O 1
ATOM 703 N N . ALA A 1 89 ? -3.055 -10.971 -2.268 1.00 95.00 89 ALA A N 1
ATOM 704 C CA . ALA A 1 89 ? -4.260 -11.165 -3.087 1.00 95.00 89 ALA A CA 1
ATOM 705 C C . ALA A 1 89 ? -3.999 -11.345 -4.596 1.00 95.00 89 ALA A C 1
ATOM 707 O O . ALA A 1 89 ? -4.841 -11.894 -5.311 1.00 95.00 89 ALA A O 1
ATOM 708 N N . TYR A 1 90 ? -2.843 -10.900 -5.095 1.00 95.94 90 TYR A N 1
ATOM 709 C CA . TYR A 1 90 ? -2.462 -11.035 -6.500 1.00 95.94 90 TYR 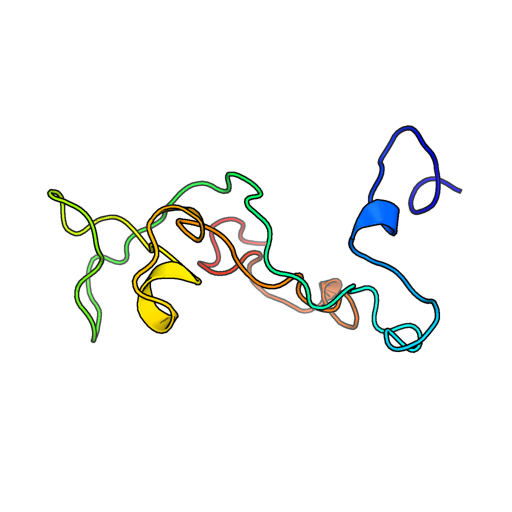A CA 1
ATOM 710 C C . TYR A 1 90 ? -1.242 -11.952 -6.655 1.00 95.94 90 TYR A C 1
ATOM 712 O O . TYR A 1 90 ? -0.124 -11.492 -6.413 1.00 95.94 90 TYR A O 1
ATOM 720 N N . PRO A 1 91 ? -1.422 -13.222 -7.055 1.00 94.19 91 PRO A N 1
ATOM 721 C CA . PRO A 1 91 ? -0.317 -14.126 -7.372 1.00 94.19 91 PRO A CA 1
ATOM 722 C C . PRO A 1 91 ? 0.280 -13.857 -8.767 1.00 94.19 91 PRO A C 1
ATOM 724 O O . PRO A 1 91 ? -0.416 -13.363 -9.659 1.00 94.19 91 PRO A O 1
ATOM 727 N N . CYS A 1 92 ? 1.561 -14.204 -8.937 1.00 79.81 92 CYS A N 1
ATOM 728 C CA . CYS A 1 92 ? 2.286 -14.209 -10.217 1.00 79.81 92 CYS A CA 1
ATOM 729 C C . CYS A 1 92 ? 1.983 -15.439 -11.084 1.00 79.81 92 CYS A C 1
ATOM 731 O O . CYS A 1 92 ? 1.849 -16.549 -10.519 1.00 79.81 92 CYS A O 1
#

pLDDT: mean 93.65, std 6.05, range [71.12, 98.44]

Secondary structure (DSSP, 8-state):
--TTSTTT-HHHHS--SGGGTTSS----EE---PPP---SS-SS--BTTTT-B--BTHHHH--GGGTTBEE----TTGGG-SEESSS--EE-

Radius of gyration: 15.03 Å; chains: 1; bounding box: 34×35×37 Å

Foldseek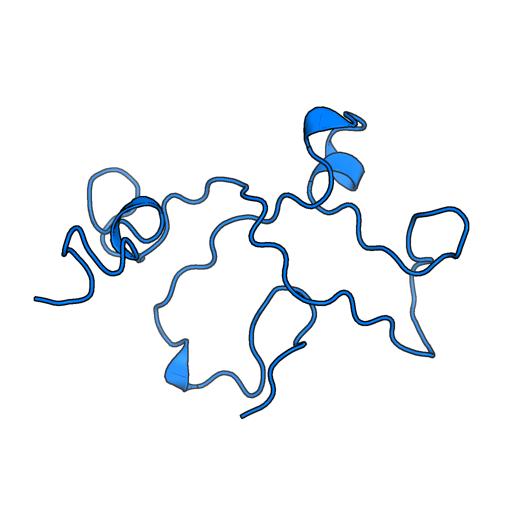 3Di:
DQCPDPPNCQCVALPCDDPCVHQGGPQWWDAPPDDQDDDPDDPDQADDPVSRHHQECCVVVVDNVSGRTHTGHRCVCVVVDQADDPRRSGGD